Protein AF-A0A967MZX3-F1 (afdb_monomer_lite)

pLDDT: mean 87.98, std 14.55, range [54.0, 98.81]

Radius of gyration: 24.69 Å; chains: 1; bounding box: 65×44×35 Å

Sequence (97 aa):
MREALIAVARKTGILSEPSSHTAKIAKPQSVKPFWTFECEDEIRGTPTYHDGVLYVGAYDNNMYALNAANGEFIWKYAAEGGIVSQPEIYEKNVFFG

Structure (mmCIF, N/CA/C/O backbone):
data_AF-A0A967MZX3-F1
#
_entry.id   AF-A0A967MZX3-F1
#
loop_
_atom_site.group_PDB
_atom_site.id
_atom_site.type_symbol
_atom_site.label_atom_id
_atom_site.label_alt_id
_atom_site.label_comp_id
_atom_site.label_asym_id
_atom_site.label_entity_id
_atom_site.label_seq_id
_atom_site.pdbx_PDB_ins_code
_atom_site.Cartn_x
_atom_site.Cartn_y
_atom_site.Cartn_z
_atom_site.occupancy
_atom_site.B_iso_or_equiv
_atom_site.auth_seq_id
_atom_site.auth_comp_id
_atom_site.auth_asym_id
_atom_site.auth_atom_id
_atom_site.pdbx_PDB_model_num
ATOM 1 N N . MET A 1 1 ? -49.565 33.832 11.996 1.00 63.69 1 MET A N 1
ATOM 2 C CA . MET A 1 1 ? -50.204 32.909 11.026 1.00 63.69 1 MET A CA 1
ATOM 3 C C . MET A 1 1 ? -49.324 31.691 10.705 1.00 63.69 1 MET A C 1
ATOM 5 O O . MET A 1 1 ? -49.837 30.585 10.760 1.00 63.69 1 MET A O 1
ATOM 9 N N . ARG A 1 2 ? -48.010 31.854 10.469 1.00 62.41 2 ARG A N 1
ATOM 10 C CA . ARG A 1 2 ? -47.057 30.753 10.190 1.00 62.41 2 ARG A CA 1
ATOM 11 C C . ARG A 1 2 ? -46.967 29.680 11.293 1.00 62.41 2 ARG A C 1
ATOM 13 O O . ARG A 1 2 ? -47.100 28.501 10.996 1.00 62.41 2 ARG A O 1
ATOM 20 N N . GLU A 1 3 ? -46.830 30.091 12.553 1.00 70.81 3 GLU A N 1
ATOM 21 C CA . GLU A 1 3 ? -46.717 29.172 13.705 1.00 70.81 3 GLU A CA 1
ATOM 22 C C . GLU A 1 3 ? -47.969 28.308 13.919 1.00 70.81 3 GLU A C 1
ATOM 24 O O . GLU A 1 3 ? -47.883 27.110 14.180 1.00 70.81 3 GLU A O 1
ATOM 29 N N . ALA A 1 4 ? -49.152 28.898 13.727 1.00 72.31 4 ALA A N 1
ATOM 30 C CA . ALA A 1 4 ? -50.420 28.183 13.851 1.00 72.31 4 ALA A CA 1
ATOM 31 C C . ALA A 1 4 ? -50.568 27.089 12.779 1.00 72.31 4 ALA A C 1
ATOM 33 O O . ALA A 1 4 ? -51.092 26.014 13.061 1.00 72.31 4 ALA A O 1
ATOM 34 N N . LEU A 1 5 ? -50.062 27.337 11.567 1.00 69.31 5 LEU A N 1
ATOM 35 C CA . LEU A 1 5 ? -50.123 26.384 10.460 1.00 69.31 5 LEU A CA 1
ATOM 36 C C . LEU A 1 5 ? -49.211 25.170 10.707 1.00 69.31 5 LEU A C 1
ATOM 38 O O . LEU A 1 5 ? -49.612 24.031 10.474 1.00 69.31 5 LEU A O 1
ATOM 42 N N . ILE A 1 6 ? -48.013 25.409 11.251 1.00 74.06 6 ILE A N 1
ATOM 43 C CA . ILE A 1 6 ? -47.051 24.356 11.611 1.00 74.06 6 ILE A CA 1
ATOM 44 C C . ILE A 1 6 ? -47.594 23.496 12.762 1.00 74.06 6 ILE A C 1
ATOM 46 O O . ILE A 1 6 ? -47.489 22.269 12.720 1.00 74.06 6 ILE A O 1
ATOM 50 N N . ALA A 1 7 ? -48.227 24.115 13.762 1.00 72.75 7 ALA A N 1
ATOM 51 C CA . ALA A 1 7 ? -48.827 23.400 14.886 1.00 72.75 7 ALA A CA 1
ATOM 52 C C . ALA A 1 7 ? -49.971 22.467 14.447 1.00 72.75 7 ALA A C 1
ATOM 54 O O . ALA A 1 7 ? -50.048 21.324 14.902 1.00 72.75 7 ALA A O 1
ATOM 55 N N . VAL A 1 8 ? -50.833 22.917 13.527 1.00 76.75 8 VAL A N 1
ATOM 56 C CA . VAL A 1 8 ? -51.918 22.090 12.970 1.00 76.75 8 VAL A CA 1
ATOM 57 C C . VAL A 1 8 ? -51.359 20.940 12.131 1.00 76.75 8 VAL A C 1
ATOM 59 O O . VAL A 1 8 ? -51.818 19.809 12.280 1.00 76.75 8 VAL A O 1
ATOM 62 N N . ALA A 1 9 ? -50.333 21.185 11.31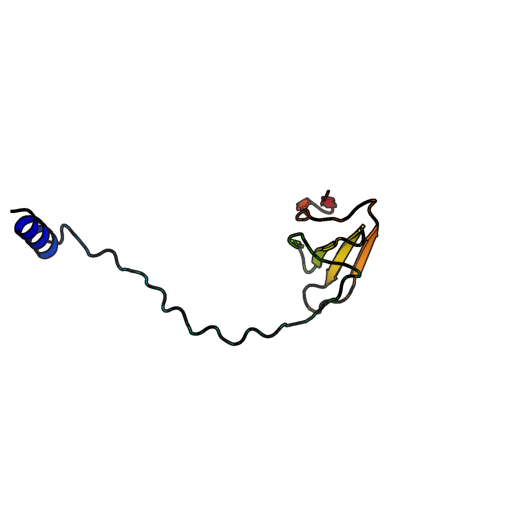3 1.00 73.25 9 ALA A N 1
ATOM 63 C CA . ALA A 1 9 ? -49.696 20.149 10.499 1.00 73.25 9 ALA A CA 1
ATOM 64 C C . ALA A 1 9 ? -49.012 19.052 11.344 1.00 73.25 9 ALA A C 1
ATOM 66 O O . ALA A 1 9 ? -49.067 17.880 10.982 1.00 73.25 9 ALA A O 1
ATOM 67 N N . ARG A 1 10 ? -48.445 19.395 12.512 1.00 73.25 10 ARG A N 1
ATOM 68 C CA . ARG A 1 10 ? -47.935 18.405 13.484 1.00 73.25 10 ARG A CA 1
ATOM 69 C C . ARG A 1 10 ? -49.061 17.639 14.185 1.00 73.25 10 ARG A C 1
ATOM 71 O O . ARG A 1 10 ? -48.988 16.423 14.314 1.00 73.25 10 ARG A O 1
ATOM 78 N N . LYS A 1 11 ? -50.133 18.326 14.599 1.00 78.06 11 LYS A N 1
ATOM 79 C CA . LYS A 1 11 ? -51.271 17.711 15.315 1.00 78.06 11 LYS A CA 1
ATOM 80 C C . LYS A 1 11 ? -52.100 16.767 14.435 1.00 78.06 11 LYS A C 1
ATOM 82 O O . LYS A 1 11 ? -52.710 15.833 14.941 1.00 78.06 11 LYS A O 1
ATOM 87 N N . THR A 1 12 ? -52.123 17.023 13.130 1.00 78.38 12 THR A N 1
ATOM 88 C CA . THR A 1 12 ? -52.813 16.201 12.122 1.00 78.38 12 THR A CA 1
ATOM 89 C C . THR A 1 12 ? -51.932 15.090 11.548 1.00 78.38 12 THR A C 1
ATOM 91 O O . THR A 1 12 ? -52.408 14.312 10.728 1.00 78.38 12 THR A O 1
ATOM 94 N N . GLY A 1 13 ? -50.662 15.000 11.962 1.00 67.06 13 GLY A N 1
ATOM 95 C CA . GLY A 1 13 ? -49.721 13.987 11.476 1.00 67.06 13 GLY A CA 1
ATOM 96 C C . GLY A 1 13 ? -49.188 14.229 10.060 1.00 67.06 13 GLY A C 1
ATOM 97 O O . GLY A 1 13 ? -48.435 13.406 9.555 1.00 67.06 13 GLY A O 1
ATOM 98 N N . ILE A 1 14 ? -49.531 15.359 9.429 1.00 76.19 14 ILE A N 1
ATOM 99 C CA . ILE A 1 14 ? -49.009 15.769 8.112 1.00 76.19 14 ILE A CA 1
ATOM 100 C C . ILE A 1 14 ? -47.498 16.052 8.183 1.00 76.19 14 ILE A C 1
ATOM 102 O O . ILE A 1 14 ? -46.782 15.881 7.200 1.00 76.19 14 ILE A O 1
ATOM 106 N N . LEU A 1 15 ? -46.999 16.454 9.356 1.00 64.00 15 LEU A N 1
ATOM 107 C CA . LEU A 1 15 ? -45.575 16.560 9.662 1.00 64.00 15 LEU A CA 1
ATOM 108 C C . LEU A 1 15 ? -45.212 15.584 10.786 1.00 64.00 15 LEU A C 1
ATOM 110 O O . LEU A 1 15 ? -45.464 15.872 11.956 1.00 64.00 15 LEU A O 1
ATOM 114 N N . SER A 1 16 ? -44.581 14.462 10.444 1.00 68.00 16 SER A N 1
ATOM 115 C CA . SER A 1 16 ? -43.807 13.671 11.404 1.00 68.00 16 SER A CA 1
ATOM 116 C C . S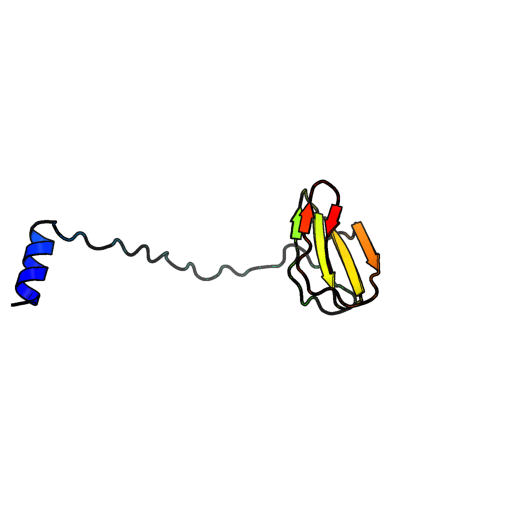ER A 1 16 ? -42.471 14.370 11.666 1.00 68.00 16 SER A C 1
ATOM 118 O O . SER A 1 16 ? -41.816 14.807 10.716 1.00 68.00 16 SER A O 1
ATOM 120 N N . GLU A 1 17 ? -42.051 14.482 12.930 1.00 61.22 17 GLU A N 1
ATOM 121 C CA . GLU A 1 17 ? -40.685 14.915 13.242 1.00 61.22 17 GLU A CA 1
ATOM 122 C C . GLU A 1 17 ? -39.700 14.005 12.496 1.00 61.22 17 GLU A C 1
ATOM 124 O O . GLU A 1 17 ? -39.860 12.781 12.555 1.00 61.22 17 GLU A O 1
ATOM 129 N N . PRO A 1 18 ? -38.696 14.544 11.778 1.00 60.69 18 PRO A N 1
ATOM 130 C CA . PRO A 1 18 ? -37.607 13.699 11.332 1.00 60.69 18 PRO A CA 1
ATOM 131 C C . PRO A 1 18 ? -37.005 13.112 12.601 1.00 60.69 18 PRO A C 1
ATOM 133 O O . PRO A 1 18 ? -36.561 13.859 13.474 1.00 60.69 18 PRO A O 1
ATOM 136 N N . SER A 1 19 ? -37.039 11.787 12.737 1.00 54.00 19 SER A N 1
ATOM 137 C CA . SER A 1 19 ? -36.307 11.115 13.796 1.00 54.00 19 SER A CA 1
ATOM 138 C C . SER A 1 19 ? -34.853 11.520 13.615 1.00 54.00 19 SER A C 1
ATOM 140 O O . SER A 1 19 ? -34.182 11.023 12.708 1.00 54.00 19 SER A O 1
ATOM 142 N N . SER A 1 20 ? -34.368 12.465 14.419 1.00 56.22 20 SER A N 1
ATOM 143 C CA . SER A 1 20 ? -32.948 12.741 14.459 1.00 56.22 20 SER A CA 1
ATOM 144 C C . SER A 1 20 ? -32.326 11.472 15.013 1.00 56.22 20 SER A C 1
ATOM 146 O O . SER A 1 20 ? -32.387 11.160 16.202 1.00 56.22 20 SER A O 1
ATOM 148 N N . HIS A 1 21 ? -31.773 10.661 14.119 1.00 57.00 21 HIS A N 1
ATOM 149 C CA . HIS A 1 21 ? -30.810 9.648 14.495 1.00 57.00 21 HIS A CA 1
ATOM 150 C C . HIS A 1 21 ? -29.540 10.398 14.880 1.00 57.00 21 HIS A C 1
ATOM 152 O O . HIS A 1 21 ? -28.531 10.367 14.183 1.00 57.00 21 HIS A O 1
ATOM 158 N N . THR A 1 22 ? -29.601 11.124 15.995 1.00 56.94 22 THR A N 1
ATOM 159 C CA . THR A 1 22 ? -28.407 11.545 16.698 1.00 56.94 22 THR A CA 1
ATOM 160 C C . THR A 1 22 ? -27.844 10.251 17.255 1.00 56.94 22 THR A C 1
ATOM 162 O O . THR A 1 22 ? -28.222 9.805 18.340 1.00 56.94 22 THR A O 1
ATOM 165 N N . ALA A 1 23 ? -27.021 9.573 16.452 1.00 61.34 23 ALA A N 1
ATOM 166 C CA . ALA A 1 23 ? -26.219 8.470 16.934 1.00 61.34 23 ALA A CA 1
ATOM 167 C C . ALA A 1 23 ? -25.541 8.981 18.204 1.00 61.34 23 ALA A C 1
ATOM 169 O O . ALA A 1 23 ? -24.856 10.007 18.177 1.00 61.34 23 ALA A O 1
ATOM 170 N N . LYS A 1 24 ? -25.812 8.336 19.342 1.00 58.12 24 LYS A N 1
ATOM 171 C CA . LYS A 1 24 ? -25.079 8.623 20.570 1.00 58.12 24 LYS A CA 1
ATOM 172 C C . LYS A 1 24 ? -23.619 8.382 20.222 1.00 58.12 24 LYS A C 1
ATOM 174 O O . LYS A 1 24 ? -23.230 7.232 20.037 1.00 58.12 24 LYS A O 1
ATOM 179 N N . ILE A 1 25 ? -22.846 9.455 20.072 1.00 63.50 25 ILE A N 1
ATOM 180 C CA . ILE A 1 25 ? -21.406 9.362 19.873 1.00 63.50 25 ILE A CA 1
ATOM 181 C C . ILE A 1 25 ? -20.889 8.760 21.175 1.00 63.50 25 ILE A C 1
ATOM 183 O O . ILE A 1 25 ? -20.804 9.436 22.202 1.00 63.50 25 ILE A O 1
ATOM 187 N N . ALA A 1 26 ? -20.679 7.443 21.164 1.00 66.62 26 ALA A N 1
ATOM 188 C CA . ALA A 1 26 ? -20.047 6.751 22.265 1.00 66.62 26 ALA A CA 1
ATOM 189 C C . ALA A 1 26 ? -18.714 7.455 22.515 1.00 66.62 26 ALA A C 1
ATOM 191 O O . ALA A 1 26 ? -18.008 7.799 21.564 1.00 66.62 26 ALA A O 1
ATOM 192 N N . LYS A 1 27 ? -18.391 7.714 23.789 1.00 65.62 27 LYS A N 1
ATOM 193 C CA . LYS A 1 27 ? -17.060 8.210 24.151 1.00 65.62 27 LYS A CA 1
ATOM 194 C C . LYS A 1 27 ? -16.043 7.328 23.426 1.00 65.62 27 LYS A C 1
ATOM 196 O O . LYS A 1 27 ? -16.194 6.109 23.532 1.00 65.62 27 LYS A O 1
ATOM 201 N N . PRO A 1 28 ? -15.084 7.904 22.678 1.00 64.94 28 PRO A N 1
ATOM 202 C CA . PRO A 1 28 ? -14.145 7.110 21.908 1.00 64.94 28 PRO A CA 1
ATOM 203 C C . PRO A 1 28 ? -13.481 6.139 22.873 1.00 64.94 28 PRO A C 1
ATOM 205 O O . PRO A 1 28 ? -12.809 6.539 23.826 1.00 64.94 28 PRO A O 1
ATOM 208 N N . GLN A 1 29 ? -13.768 4.857 22.679 1.00 71.75 29 GLN A N 1
ATOM 209 C CA . GLN A 1 29 ? -13.050 3.800 23.358 1.00 71.75 29 GLN A CA 1
ATOM 210 C C . GLN A 1 29 ? -11.581 3.994 22.982 1.00 71.75 29 GLN A C 1
ATOM 212 O O . GLN A 1 29 ? -11.284 4.319 21.831 1.00 71.75 29 GLN A O 1
ATOM 217 N N . SER A 1 30 ? -10.672 3.891 23.950 1.00 78.25 30 SER A N 1
ATOM 218 C CA . SER A 1 30 ? -9.245 4.076 23.692 1.00 78.25 30 SER A CA 1
ATOM 219 C C . SER A 1 30 ? -8.812 3.129 22.570 1.00 78.25 30 SER A C 1
ATOM 221 O O . SER A 1 30 ? -8.802 1.912 22.762 1.00 78.25 30 SER A O 1
ATOM 223 N N . VAL A 1 31 ? -8.503 3.676 21.396 1.00 87.06 31 VAL A N 1
ATOM 224 C CA . VAL A 1 31 ? -8.011 2.893 20.263 1.00 87.06 31 VAL A CA 1
ATOM 225 C C . VAL A 1 31 ? -6.564 2.520 20.573 1.00 87.06 31 VAL A C 1
ATOM 227 O O . VAL A 1 31 ? -5.728 3.398 20.777 1.00 87.06 31 VAL A O 1
ATOM 230 N N . LYS A 1 32 ? -6.276 1.218 20.649 1.00 91.56 32 LYS A N 1
ATOM 231 C CA . LYS A 1 32 ? -4.916 0.679 20.772 1.00 91.56 32 LYS A CA 1
ATOM 232 C C . LYS A 1 32 ? -4.510 0.081 19.419 1.00 91.56 32 LYS A C 1
ATOM 234 O O . LYS A 1 32 ? -5.335 -0.626 18.838 1.00 91.56 32 LYS A O 1
ATOM 239 N N . PRO A 1 33 ? -3.280 0.314 18.924 1.00 93.19 33 PRO A N 1
ATOM 240 C CA . PRO A 1 33 ? -2.804 -0.359 17.718 1.00 93.19 33 PRO A CA 1
ATOM 241 C C . PRO A 1 33 ? -2.802 -1.881 17.918 1.00 93.19 33 PRO A C 1
ATOM 243 O O . PRO A 1 33 ? -2.405 -2.373 18.978 1.00 93.19 33 PRO A O 1
ATOM 246 N N . PHE A 1 34 ? -3.265 -2.616 16.904 1.00 94.81 34 PHE A N 1
ATOM 247 C CA . PHE A 1 34 ? -3.257 -4.082 16.908 1.00 94.81 34 PHE A CA 1
ATOM 248 C C . PHE A 1 34 ? -1.844 -4.626 16.649 1.00 94.81 34 PHE A C 1
ATOM 250 O O . PHE A 1 34 ? -1.378 -5.504 17.370 1.00 94.81 34 PHE A O 1
ATOM 257 N N . TRP A 1 35 ? -1.144 -4.019 15.689 1.00 97.88 35 TRP A N 1
ATOM 258 C CA . TRP A 1 35 ? 0.283 -4.168 15.406 1.00 97.88 35 TRP A CA 1
ATOM 259 C C . TRP A 1 35 ? 0.823 -2.846 14.834 1.00 97.88 35 TRP A C 1
ATOM 261 O O . TRP A 1 35 ? 0.050 -1.928 14.543 1.00 97.88 35 TRP A O 1
ATOM 271 N N . THR A 1 36 ? 2.145 -2.740 14.697 1.00 97.06 36 THR A N 1
ATOM 272 C CA . THR A 1 36 ? 2.827 -1.593 14.078 1.00 97.06 36 THR A CA 1
ATOM 273 C C . THR A 1 36 ? 3.930 -2.080 13.145 1.00 97.06 36 THR A C 1
ATOM 275 O O . THR A 1 36 ? 4.631 -3.030 13.483 1.00 97.06 36 THR A O 1
ATOM 278 N N . PHE A 1 37 ? 4.099 -1.404 12.012 1.00 97.75 37 PHE A N 1
ATOM 279 C CA . PHE A 1 37 ? 5.200 -1.609 11.074 1.00 97.75 37 PHE A CA 1
ATOM 280 C C . PHE A 1 37 ? 5.826 -0.247 10.757 1.00 97.75 37 PHE A C 1
ATOM 282 O O . PHE A 1 37 ? 5.095 0.716 10.524 1.00 97.75 37 PHE A O 1
ATOM 289 N N . GLU A 1 38 ? 7.153 -0.162 10.782 1.00 97.25 38 GLU A N 1
ATOM 290 C CA . GLU A 1 38 ? 7.907 1.069 10.531 1.00 97.25 38 GLU A CA 1
ATOM 291 C C . GLU A 1 38 ? 8.487 1.024 9.111 1.00 97.25 38 GLU A C 1
ATOM 293 O O . GLU A 1 38 ? 9.255 0.119 8.787 1.00 97.25 38 GLU A O 1
ATOM 298 N N . CYS A 1 39 ? 8.071 1.964 8.256 1.00 97.06 39 CYS A N 1
ATOM 299 C CA . CYS A 1 39 ? 8.695 2.179 6.946 1.00 97.06 39 CYS A CA 1
ATOM 300 C C . CYS A 1 39 ? 9.983 2.996 7.112 1.00 97.06 39 CYS A C 1
ATOM 302 O O . CYS A 1 39 ? 10.183 3.637 8.142 1.00 97.06 39 CYS A O 1
ATOM 304 N N . GLU A 1 40 ? 10.855 2.981 6.104 1.00 97.56 40 GLU A N 1
ATOM 305 C CA . GLU A 1 40 ? 12.163 3.648 6.186 1.00 97.56 40 GLU A CA 1
ATOM 306 C C . GLU A 1 40 ? 12.041 5.178 6.042 1.00 97.56 40 GLU A C 1
ATOM 308 O O . GLU A 1 40 ? 12.964 5.908 6.400 1.00 97.56 40 GLU A O 1
ATOM 313 N N . ASP A 1 41 ? 10.890 5.658 5.562 1.00 98.06 41 ASP A N 1
ATOM 314 C CA . ASP A 1 41 ? 10.509 7.069 5.494 1.00 98.06 41 ASP A CA 1
ATOM 315 C C . ASP A 1 41 ? 8.974 7.213 5.633 1.00 98.06 41 ASP A C 1
ATOM 317 O O . ASP A 1 41 ? 8.238 6.253 5.884 1.00 98.06 41 ASP A O 1
ATOM 321 N N . GLU A 1 42 ? 8.473 8.433 5.493 1.00 97.31 42 GLU A N 1
ATOM 322 C CA . GLU A 1 42 ? 7.098 8.821 5.771 1.00 97.31 42 GLU A CA 1
ATOM 323 C C . GLU A 1 42 ? 6.077 8.134 4.851 1.00 97.31 42 GLU A C 1
ATOM 325 O O . GLU A 1 42 ? 6.252 8.009 3.637 1.00 97.31 42 GLU A O 1
ATOM 330 N N . ILE A 1 43 ? 4.922 7.787 5.416 1.00 97.50 43 ILE A N 1
ATOM 331 C CA . ILE A 1 43 ? 3.755 7.359 4.642 1.00 97.50 43 ILE A CA 1
ATOM 332 C C . ILE A 1 43 ? 2.888 8.592 4.397 1.00 97.50 43 ILE A C 1
ATOM 334 O O . ILE A 1 43 ? 2.299 9.146 5.326 1.00 97.50 43 ILE A O 1
ATOM 338 N N . ARG A 1 44 ? 2.809 9.028 3.138 1.00 96.44 44 ARG A N 1
ATOM 339 C CA . ARG A 1 44 ? 1.965 10.165 2.721 1.00 96.44 44 ARG A CA 1
ATOM 340 C C . ARG A 1 44 ? 0.730 9.743 1.923 1.00 96.44 44 ARG A C 1
ATOM 342 O O . ARG A 1 44 ? -0.142 10.573 1.682 1.00 96.44 44 ARG A O 1
ATOM 349 N N . GLY A 1 45 ? 0.671 8.474 1.518 1.00 94.56 45 GLY A N 1
ATOM 350 C CA . GLY A 1 45 ? -0.439 7.886 0.776 1.00 94.56 45 GLY A CA 1
ATOM 351 C C . GLY A 1 45 ? -1.441 7.137 1.653 1.00 94.56 45 GLY A C 1
ATOM 352 O O . GLY A 1 45 ? -1.320 7.068 2.875 1.00 94.56 45 GLY A O 1
ATOM 353 N N . THR A 1 46 ? -2.451 6.565 0.998 1.00 97.25 46 THR A N 1
ATOM 354 C CA . THR A 1 46 ? -3.456 5.701 1.636 1.00 97.25 46 THR A CA 1
ATOM 355 C C . THR A 1 46 ? -3.136 4.237 1.327 1.00 97.25 46 THR A C 1
ATOM 357 O O . THR A 1 46 ? -2.885 3.921 0.166 1.00 97.25 46 THR A O 1
ATOM 360 N N . PRO A 1 47 ? -3.135 3.332 2.320 1.00 97.56 47 PRO A N 1
ATOM 361 C CA . PRO A 1 47 ? -2.888 1.918 2.075 1.00 97.56 47 PRO A CA 1
ATOM 362 C C . PRO A 1 47 ? -4.118 1.216 1.474 1.00 97.56 47 PRO A C 1
ATOM 364 O O . PRO A 1 47 ? -5.251 1.647 1.694 1.00 97.56 47 PRO A O 1
ATOM 367 N N . THR A 1 48 ? -3.911 0.084 0.799 1.00 98.56 48 THR A N 1
ATOM 368 C CA . THR A 1 48 ? -4.990 -0.758 0.251 1.00 98.56 48 THR A CA 1
ATOM 369 C C . THR A 1 48 ? -4.930 -2.162 0.835 1.00 98.56 48 THR A C 1
ATOM 371 O O . THR A 1 48 ? -3.876 -2.789 0.855 1.00 98.56 48 THR A O 1
ATOM 374 N N . TYR A 1 49 ? -6.067 -2.669 1.308 1.00 98.31 49 TYR A N 1
ATOM 375 C CA . TYR A 1 49 ? -6.210 -4.045 1.779 1.00 98.31 49 TYR A CA 1
ATOM 376 C C . TYR A 1 49 ? -6.818 -4.927 0.686 1.00 98.31 49 TYR A C 1
ATOM 378 O O . TYR A 1 49 ? -7.841 -4.563 0.105 1.00 98.31 49 TYR A O 1
ATOM 386 N N . HIS A 1 50 ? -6.241 -6.105 0.457 1.00 98.19 50 HIS A N 1
ATOM 387 C CA . HIS A 1 50 ? -6.806 -7.129 -0.420 1.00 98.19 50 HIS A CA 1
ATOM 388 C C . HIS A 1 50 ? -6.333 -8.523 0.008 1.00 98.19 50 HIS A C 1
ATOM 390 O O . HIS A 1 50 ? -5.139 -8.730 0.212 1.00 98.19 50 HIS A O 1
ATOM 396 N N . ASP A 1 51 ? -7.265 -9.466 0.174 1.00 97.12 51 ASP A N 1
ATOM 397 C CA . ASP A 1 51 ? -6.999 -10.886 0.458 1.00 97.12 51 ASP A CA 1
ATOM 398 C C . ASP A 1 51 ? -5.944 -11.158 1.553 1.00 97.12 51 ASP A C 1
ATOM 400 O O . ASP A 1 51 ? -5.081 -12.025 1.434 1.00 97.12 51 ASP A O 1
ATOM 404 N N . GLY A 1 52 ? -6.018 -10.416 2.662 1.00 98.00 52 GLY A N 1
ATOM 405 C CA . GLY A 1 52 ? -5.114 -10.598 3.806 1.00 98.00 52 GLY A CA 1
ATOM 406 C C . GLY A 1 52 ? -3.775 -9.863 3.696 1.00 98.00 52 GLY A C 1
ATOM 407 O O . GLY A 1 52 ? -2.970 -9.947 4.623 1.00 98.00 52 GLY A O 1
ATOM 408 N N . VAL A 1 53 ? -3.556 -9.106 2.622 1.00 98.56 53 VAL A N 1
ATOM 409 C CA . VAL A 1 53 ? -2.358 -8.291 2.406 1.00 98.56 53 VAL A CA 1
ATOM 410 C C . VAL A 1 53 ? -2.715 -6.808 2.465 1.00 98.56 53 VAL A C 1
ATOM 412 O O . VAL A 1 53 ? -3.733 -6.376 1.924 1.00 98.56 53 VAL A O 1
ATOM 415 N N . LEU A 1 54 ? -1.878 -6.025 3.142 1.00 98.44 54 LEU A N 1
ATOM 416 C CA . LEU A 1 54 ? -1.929 -4.569 3.157 1.00 98.44 54 LEU A CA 1
ATOM 417 C C . LEU A 1 54 ? -0.795 -4.019 2.287 1.00 98.44 54 LEU A C 1
ATOM 419 O O . LEU A 1 54 ? 0.373 -4.294 2.552 1.00 98.44 54 LEU A O 1
ATOM 423 N N . TYR A 1 55 ? -1.148 -3.234 1.275 1.00 98.62 55 TYR A N 1
ATOM 424 C CA . TYR A 1 55 ? -0.224 -2.573 0.360 1.00 98.62 55 TYR A CA 1
ATOM 425 C C . TYR A 1 55 ? -0.070 -1.106 0.742 1.00 98.62 55 TYR A C 1
ATOM 427 O O . TYR A 1 55 ? -1.073 -0.404 0.887 1.00 98.62 55 TYR A O 1
ATOM 435 N N . VAL A 1 56 ? 1.164 -0.639 0.916 1.00 98.44 56 VAL A N 1
ATOM 436 C CA . VAL A 1 56 ? 1.460 0.709 1.420 1.00 98.44 56 VAL A CA 1
ATOM 437 C C . VAL A 1 56 ? 2.627 1.312 0.645 1.00 98.44 56 VAL A C 1
ATOM 439 O O . VAL A 1 56 ? 3.720 0.756 0.647 1.00 98.44 56 VAL A O 1
ATOM 442 N N . GLY A 1 57 ? 2.405 2.456 -0.001 1.00 98.25 57 GLY A N 1
ATOM 443 C CA . GLY A 1 57 ? 3.484 3.268 -0.566 1.00 98.25 57 GLY A CA 1
ATOM 444 C C . GLY A 1 57 ? 4.126 4.163 0.495 1.00 98.25 57 GLY A C 1
ATOM 445 O O . GLY A 1 57 ? 3.419 4.713 1.345 1.00 98.25 57 GLY A O 1
ATOM 446 N N . ALA A 1 58 ? 5.448 4.319 0.437 1.00 98.00 58 ALA A N 1
ATOM 447 C CA . ALA A 1 58 ? 6.203 5.213 1.311 1.00 98.00 58 ALA A CA 1
ATOM 448 C C . ALA A 1 58 ? 7.113 6.165 0.516 1.00 98.00 58 ALA A C 1
ATOM 450 O O . ALA A 1 58 ? 7.382 5.975 -0.675 1.00 98.00 58 ALA A O 1
ATOM 451 N N . TYR A 1 59 ? 7.584 7.217 1.189 1.00 97.56 59 TYR A N 1
ATOM 452 C CA . TYR A 1 59 ? 8.484 8.218 0.609 1.00 97.56 59 TYR A CA 1
ATOM 453 C C . TYR A 1 59 ? 9.928 7.721 0.430 1.00 97.56 59 TYR A C 1
ATOM 455 O O . TYR A 1 59 ? 10.689 8.331 -0.312 1.00 97.56 59 TYR A O 1
ATOM 463 N N . ASP A 1 60 ? 10.264 6.556 0.994 1.00 97.75 60 ASP A N 1
ATOM 464 C CA . ASP A 1 60 ? 11.547 5.854 0.822 1.00 97.75 60 ASP A CA 1
ATOM 465 C C . ASP A 1 60 ? 11.695 5.176 -0.557 1.00 97.75 60 ASP A C 1
ATOM 467 O O . ASP A 1 60 ? 12.595 4.364 -0.780 1.00 97.75 60 ASP A O 1
ATOM 471 N N . ASN A 1 61 ? 10.796 5.507 -1.486 1.00 97.94 61 ASN A N 1
ATOM 472 C CA . ASN A 1 61 ? 10.660 4.939 -2.819 1.00 97.94 61 ASN A CA 1
ATOM 473 C C . ASN A 1 61 ? 10.245 3.459 -2.844 1.00 97.94 61 ASN A C 1
ATOM 475 O O . ASN A 1 61 ? 10.479 2.796 -3.851 1.00 97.94 61 ASN A O 1
ATOM 479 N N . ASN A 1 62 ? 9.629 2.908 -1.791 1.00 98.25 62 ASN A N 1
ATOM 480 C CA . ASN A 1 62 ? 9.161 1.520 -1.794 1.00 98.25 62 ASN A CA 1
ATOM 481 C C . ASN A 1 62 ? 7.633 1.379 -1.721 1.00 98.25 62 ASN A C 1
ATOM 483 O O . ASN A 1 62 ? 6.938 2.089 -0.992 1.00 98.25 62 ASN A O 1
ATOM 487 N N . MET A 1 63 ? 7.122 0.382 -2.450 1.00 98.44 63 MET A N 1
ATOM 488 C CA . MET A 1 63 ? 5.803 -0.213 -2.225 1.00 98.44 63 MET A CA 1
ATOM 489 C C . MET A 1 63 ? 5.969 -1.420 -1.308 1.00 98.44 63 MET A C 1
ATOM 491 O O . MET A 1 63 ? 6.656 -2.370 -1.682 1.00 98.44 63 MET A O 1
ATOM 495 N N . TYR A 1 64 ? 5.338 -1.403 -0.142 1.00 98.62 64 TYR A N 1
ATOM 496 C CA . TYR A 1 64 ? 5.364 -2.485 0.837 1.00 98.62 64 TYR A CA 1
ATOM 497 C C . TYR A 1 64 ? 4.121 -3.360 0.723 1.00 98.62 64 TYR A C 1
ATOM 499 O O . TYR A 1 64 ? 3.016 -2.850 0.557 1.00 98.62 64 TYR A O 1
ATOM 507 N N . ALA A 1 65 ? 4.296 -4.667 0.897 1.00 98.69 65 ALA A N 1
ATOM 508 C CA . ALA A 1 65 ? 3.220 -5.604 1.179 1.00 98.69 65 ALA A CA 1
ATOM 509 C C . ALA A 1 65 ? 3.430 -6.219 2.562 1.00 98.69 65 ALA A C 1
ATOM 511 O O . ALA A 1 65 ? 4.480 -6.804 2.843 1.00 98.69 65 ALA A O 1
ATOM 512 N N . LEU A 1 66 ? 2.416 -6.097 3.412 1.00 98.81 66 LEU A N 1
ATOM 513 C CA . LEU A 1 66 ? 2.418 -6.582 4.786 1.00 98.81 66 LEU A CA 1
ATOM 514 C C . LEU A 1 66 ? 1.277 -7.573 4.991 1.00 98.81 66 LEU A C 1
ATOM 516 O O . LEU A 1 66 ? 0.196 -7.419 4.425 1.00 98.81 66 LEU A O 1
ATOM 520 N N . ASN A 1 67 ? 1.480 -8.564 5.847 1.00 98.69 67 ASN A N 1
ATOM 521 C CA . ASN A 1 67 ? 0.399 -9.418 6.306 1.00 98.69 67 ASN A CA 1
ATOM 522 C C . ASN A 1 67 ? -0.533 -8.594 7.204 1.00 98.69 67 ASN A C 1
ATOM 524 O O . ASN A 1 67 ? -0.134 -8.090 8.253 1.00 98.69 67 ASN A O 1
ATOM 528 N N . ALA A 1 68 ? -1.797 -8.458 6.806 1.00 98.38 68 ALA A N 1
ATOM 529 C CA . ALA A 1 68 ? -2.750 -7.592 7.493 1.00 98.38 68 ALA A CA 1
ATOM 530 C C . ALA A 1 68 ? -3.098 -8.071 8.915 1.00 98.38 68 ALA A C 1
ATOM 532 O O . ALA A 1 68 ? -3.517 -7.270 9.753 1.00 98.38 68 ALA A O 1
ATOM 533 N N . ALA A 1 69 ? -2.935 -9.365 9.206 1.00 98.25 69 ALA A N 1
ATOM 534 C CA . ALA A 1 69 ? -3.293 -9.946 10.495 1.00 98.25 69 ALA A CA 1
ATOM 535 C C . ALA A 1 69 ? -2.244 -9.688 11.586 1.00 98.25 69 ALA A C 1
ATOM 537 O O . ALA A 1 69 ? -2.595 -9.665 12.761 1.00 98.25 69 ALA A O 1
ATOM 538 N N . ASN A 1 70 ? -0.973 -9.505 11.234 1.00 98.12 70 ASN A N 1
ATOM 539 C CA . ASN A 1 70 ? 0.110 -9.403 12.220 1.00 98.12 70 ASN A CA 1
ATOM 540 C C . ASN A 1 70 ? 1.165 -8.329 11.902 1.00 98.12 70 ASN A C 1
ATOM 542 O O . ASN A 1 70 ? 2.040 -8.094 12.731 1.00 98.12 70 ASN A O 1
ATOM 546 N N . GLY A 1 71 ? 1.078 -7.664 10.749 1.00 98.19 71 GLY A N 1
ATOM 547 C CA . GLY A 1 71 ? 2.031 -6.642 10.321 1.00 98.19 71 GLY A CA 1
ATOM 548 C C . GLY A 1 71 ? 3.357 -7.203 9.809 1.00 98.19 71 GLY A C 1
ATOM 549 O O . GLY A 1 71 ? 4.295 -6.433 9.614 1.00 98.19 71 GLY A O 1
ATOM 550 N N . GLU A 1 72 ? 3.469 -8.520 9.604 1.00 98.56 72 GLU A N 1
ATOM 551 C CA . GLU A 1 72 ? 4.700 -9.127 9.096 1.00 98.56 72 GLU A CA 1
ATOM 552 C C . GLU A 1 72 ? 4.994 -8.662 7.670 1.00 98.56 72 GLU A C 1
ATOM 554 O O . GLU A 1 72 ? 4.116 -8.611 6.808 1.00 98.56 72 GLU A O 1
ATOM 559 N N . PHE A 1 73 ? 6.262 -8.358 7.417 1.00 98.62 73 PHE A N 1
ATOM 560 C CA . PHE A 1 73 ? 6.756 -8.034 6.090 1.00 98.62 73 PHE A CA 1
ATOM 561 C C . PHE A 1 73 ? 6.601 -9.224 5.135 1.00 98.62 73 PHE A C 1
ATOM 563 O O . PHE A 1 73 ? 7.045 -10.329 5.447 1.00 98.62 73 PHE A O 1
ATOM 570 N N . ILE A 1 74 ? 6.021 -8.988 3.955 1.00 98.62 74 ILE A N 1
ATOM 571 C CA . ILE A 1 74 ? 5.927 -9.986 2.881 1.00 98.62 74 ILE A CA 1
ATOM 572 C C . ILE A 1 74 ? 6.949 -9.667 1.788 1.00 98.62 74 ILE A C 1
ATOM 574 O O . ILE A 1 74 ? 7.779 -10.511 1.452 1.00 98.62 74 ILE A O 1
ATOM 578 N N . TRP A 1 75 ? 6.892 -8.458 1.223 1.00 98.62 75 TRP A N 1
ATOM 579 C CA . TRP A 1 75 ? 7.840 -7.981 0.212 1.00 98.62 75 TRP A CA 1
ATOM 580 C C . TRP A 1 75 ? 7.857 -6.449 0.127 1.00 98.62 75 TRP A C 1
ATOM 582 O O . TRP A 1 75 ? 6.945 -5.780 0.614 1.00 98.62 75 TRP A O 1
ATOM 592 N N . LYS A 1 76 ? 8.887 -5.900 -0.535 1.00 98.19 76 LYS A N 1
ATOM 593 C CA . LYS A 1 76 ? 8.894 -4.517 -1.030 1.00 98.19 76 LYS A CA 1
ATOM 594 C C . LYS A 1 76 ? 9.363 -4.429 -2.481 1.00 98.19 76 LYS A C 1
ATOM 596 O O . LYS A 1 76 ? 10.171 -5.248 -2.915 1.00 98.19 76 LYS A O 1
ATOM 601 N N . TYR A 1 77 ? 8.851 -3.443 -3.209 1.00 98.38 77 TYR A N 1
ATOM 602 C CA . TYR A 1 77 ? 9.275 -3.097 -4.565 1.00 98.38 77 TYR A CA 1
ATOM 603 C C . TYR A 1 77 ? 9.875 -1.691 -4.569 1.00 98.38 77 TYR A C 1
ATOM 605 O O . TYR A 1 77 ? 9.200 -0.751 -4.157 1.00 98.38 77 TYR A O 1
ATOM 613 N N . ALA A 1 78 ? 11.111 -1.556 -5.053 1.00 98.31 78 ALA A N 1
ATOM 614 C CA . ALA A 1 78 ? 11.800 -0.275 -5.167 1.00 98.31 78 ALA A CA 1
ATOM 615 C C . ALA A 1 78 ? 11.399 0.446 -6.465 1.00 98.31 78 ALA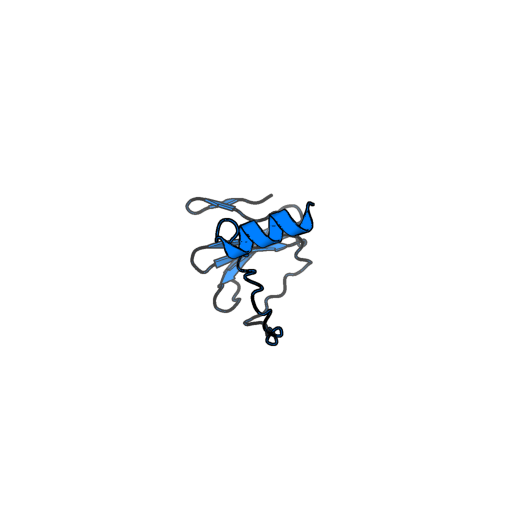 A C 1
ATOM 617 O O . ALA A 1 78 ? 11.651 -0.045 -7.566 1.00 98.31 78 ALA A O 1
ATOM 618 N N . ALA A 1 79 ? 10.776 1.610 -6.320 1.00 97.69 79 ALA A N 1
ATOM 619 C CA . ALA A 1 79 ? 10.468 2.559 -7.378 1.00 97.69 79 ALA A CA 1
ATOM 620 C C . ALA A 1 79 ? 11.561 3.640 -7.485 1.00 97.69 79 ALA A C 1
ATOM 622 O O . ALA A 1 79 ? 12.529 3.668 -6.726 1.00 97.69 79 ALA A O 1
ATOM 623 N N . GLU A 1 80 ? 11.403 4.552 -8.443 1.00 97.12 80 GLU A N 1
ATOM 624 C CA . GLU A 1 80 ? 12.353 5.649 -8.687 1.00 97.12 80 GLU A CA 1
ATOM 625 C C . GLU A 1 80 ? 12.013 6.934 -7.908 1.00 97.12 80 GLU A C 1
ATOM 627 O O . GLU A 1 80 ? 12.750 7.917 -7.976 1.00 97.12 80 GLU A O 1
ATOM 632 N N . GLY A 1 81 ? 10.903 6.939 -7.165 1.00 97.19 81 GLY A N 1
ATOM 633 C CA . GLY A 1 81 ? 10.442 8.083 -6.386 1.00 97.19 81 GLY A CA 1
ATOM 634 C C . GLY A 1 81 ? 9.421 7.692 -5.320 1.00 97.19 81 GLY A C 1
ATOM 635 O O . GLY A 1 81 ? 8.896 6.576 -5.325 1.00 97.19 81 GLY A O 1
ATOM 636 N N . GLY A 1 82 ? 9.163 8.623 -4.401 1.00 97.69 82 GLY A N 1
ATOM 637 C CA . GLY A 1 82 ? 8.268 8.410 -3.270 1.00 97.69 82 GLY A CA 1
ATOM 638 C C . GLY A 1 82 ? 6.841 8.136 -3.730 1.00 97.69 82 GLY A C 1
ATOM 639 O O . GLY A 1 82 ? 6.305 8.844 -4.584 1.00 97.69 82 GLY A O 1
ATOM 640 N N . ILE A 1 83 ? 6.214 7.119 -3.143 1.00 98.25 83 ILE A N 1
ATOM 641 C CA . ILE A 1 83 ? 4.883 6.668 -3.543 1.00 98.25 83 ILE A CA 1
ATOM 642 C C . ILE A 1 83 ? 3.856 7.277 -2.595 1.00 98.25 83 ILE A C 1
ATOM 644 O O . ILE A 1 83 ? 3.779 6.926 -1.418 1.00 98.25 83 ILE A O 1
ATOM 648 N N . VAL A 1 84 ? 3.054 8.201 -3.121 1.00 97.19 84 VAL A N 1
ATOM 649 C CA . VAL A 1 84 ? 1.995 8.893 -2.362 1.00 97.19 84 VAL A CA 1
ATOM 650 C C . VAL A 1 84 ? 0.588 8.515 -2.808 1.00 97.19 84 VAL A C 1
ATOM 652 O O . VAL A 1 84 ? -0.388 8.932 -2.185 1.00 97.19 84 VAL A O 1
ATOM 655 N N . SER A 1 85 ? 0.469 7.753 -3.894 1.00 97.00 85 SER A N 1
ATOM 656 C CA . SER A 1 85 ? -0.813 7.271 -4.390 1.00 97.00 85 SER A CA 1
AT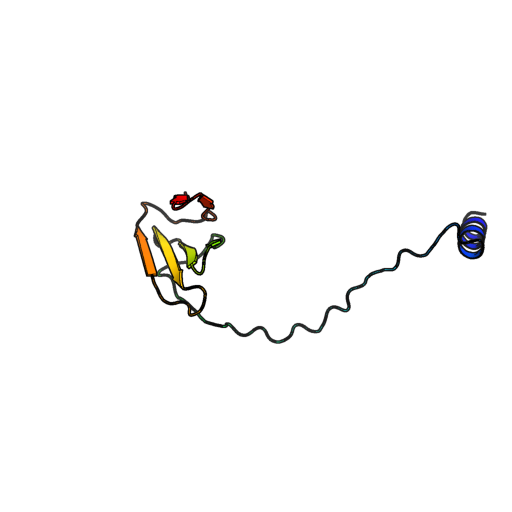OM 657 C C . SER A 1 85 ? -1.371 6.148 -3.520 1.00 97.00 85 SER A C 1
ATOM 659 O O . SER A 1 85 ? -0.660 5.477 -2.768 1.00 97.00 85 SER A O 1
ATOM 661 N N . GLN A 1 86 ? -2.682 5.954 -3.629 1.00 97.88 86 GLN A N 1
ATOM 662 C CA . GLN A 1 86 ? -3.323 4.747 -3.141 1.00 97.88 86 GLN A CA 1
ATOM 663 C C . GLN A 1 86 ? -3.085 3.616 -4.158 1.00 97.88 86 GLN A C 1
ATOM 665 O O . GLN A 1 86 ? -3.404 3.814 -5.333 1.00 97.88 86 GLN A O 1
ATOM 670 N N . PRO A 1 87 ? -2.558 2.447 -3.749 1.00 97.88 87 PRO A N 1
ATOM 671 C CA . PRO A 1 87 ? -2.403 1.308 -4.648 1.00 97.88 87 PRO A CA 1
ATOM 672 C C . PRO A 1 87 ? -3.770 0.751 -5.068 1.00 97.88 87 PRO A C 1
ATOM 674 O O . PRO A 1 87 ? -4.649 0.596 -4.223 1.00 97.88 87 PRO A O 1
ATOM 677 N N . GLU A 1 88 ? -3.938 0.379 -6.333 1.00 98.25 88 GLU A N 1
ATOM 678 C CA . GLU A 1 88 ? -5.142 -0.285 -6.843 1.00 98.25 88 GLU A CA 1
ATOM 679 C C . GLU A 1 88 ? -4.853 -1.756 -7.129 1.00 98.25 88 GLU A C 1
ATOM 681 O O . GLU A 1 88 ? -3.828 -2.099 -7.725 1.00 98.25 88 GLU A O 1
ATOM 686 N N . ILE A 1 89 ? -5.770 -2.632 -6.722 1.00 98.06 89 ILE A N 1
ATOM 687 C CA . ILE A 1 89 ? -5.659 -4.066 -6.973 1.00 98.06 89 ILE A CA 1
ATOM 688 C C . ILE A 1 89 ? -6.640 -4.453 -8.065 1.00 98.06 89 ILE A C 1
ATOM 690 O O . ILE A 1 89 ? -7.852 -4.368 -7.884 1.00 98.06 89 ILE A O 1
ATOM 694 N N . TYR A 1 90 ? -6.110 -4.935 -9.185 1.00 97.50 90 TYR A N 1
ATOM 695 C C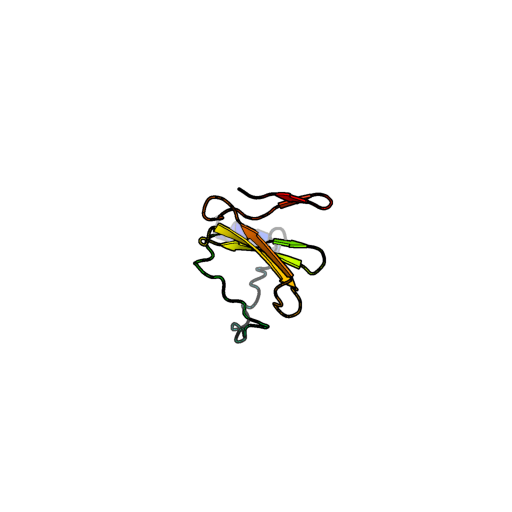A . TYR A 1 90 ? -6.921 -5.481 -10.263 1.00 97.50 90 TYR A CA 1
ATOM 696 C C . TYR A 1 90 ? -6.373 -6.841 -10.693 1.00 97.50 90 TYR A C 1
ATOM 698 O O . TYR A 1 90 ? -5.200 -6.990 -11.053 1.00 97.50 90 TYR A O 1
ATOM 706 N N . GLU A 1 91 ? -7.249 -7.845 -10.623 1.00 95.00 91 GLU A N 1
ATOM 707 C CA . GLU A 1 91 ? -6.926 -9.266 -10.765 1.00 95.00 91 GLU A CA 1
ATOM 708 C C . GLU A 1 91 ? -5.829 -9.721 -9.788 1.00 95.00 91 GLU A C 1
ATOM 710 O O . GLU A 1 91 ? -6.116 -9.993 -8.629 1.00 95.00 91 GLU A O 1
ATOM 715 N N . LYS A 1 92 ? -4.580 -9.831 -10.249 1.00 93.38 92 LYS A N 1
ATOM 716 C CA . LYS A 1 92 ? -3.420 -10.262 -9.447 1.00 93.38 92 LYS A CA 1
ATOM 717 C C . LYS A 1 92 ? -2.286 -9.236 -9.459 1.00 93.38 92 LYS A C 1
ATOM 719 O O . LYS A 1 92 ? -1.148 -9.577 -9.147 1.00 93.38 92 LYS A O 1
ATOM 724 N N . ASN A 1 93 ? -2.583 -8.003 -9.863 1.00 96.88 93 ASN A N 1
ATOM 725 C CA . ASN A 1 93 ? -1.601 -6.941 -10.035 1.00 96.88 93 ASN A CA 1
ATOM 726 C C . ASN A 1 93 ? -1.869 -5.793 -9.060 1.00 96.88 93 ASN A C 1
ATOM 728 O O . ASN A 1 93 ? -3.023 -5.482 -8.760 1.00 96.88 93 ASN A O 1
ATOM 732 N N . VAL A 1 94 ? -0.788 -5.152 -8.617 1.00 98.00 94 VAL A N 1
ATOM 733 C CA . VAL A 1 94 ? -0.815 -3.920 -7.822 1.00 98.00 94 VAL A CA 1
ATOM 734 C C . VAL A 1 94 ? -0.408 -2.769 -8.737 1.00 98.00 94 VAL A C 1
ATOM 736 O O . VAL A 1 94 ? 0.711 -2.759 -9.248 1.00 98.00 94 VAL A O 1
ATOM 739 N N . PHE A 1 95 ? -1.302 -1.811 -8.949 1.00 98.06 95 PHE A N 1
ATOM 740 C CA . PHE A 1 95 ? -1.049 -0.602 -9.730 1.00 98.06 95 PHE A CA 1
ATOM 741 C C . PHE A 1 95 ? -0.827 0.580 -8.788 1.00 98.06 95 PHE A C 1
ATOM 743 O O . PHE A 1 95 ? -1.602 0.790 -7.861 1.00 98.06 95 PHE A O 1
ATOM 750 N N . PHE A 1 96 ? 0.230 1.352 -9.017 1.00 97.44 96 PHE A N 1
ATOM 751 C CA . PHE A 1 96 ? 0.57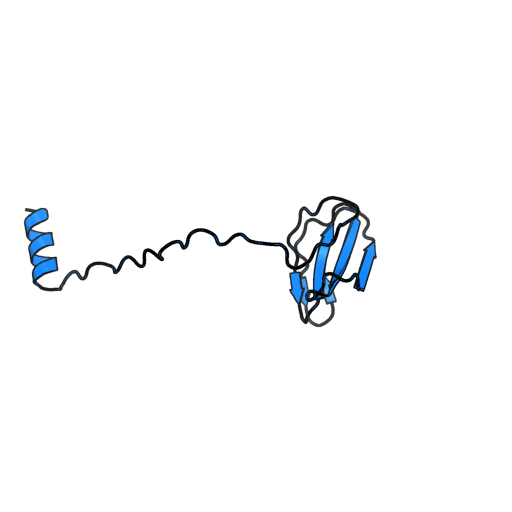3 2.545 -8.241 1.00 97.44 96 PHE A CA 1
ATOM 752 C C . PHE A 1 96 ? 1.433 3.488 -9.092 1.00 97.44 96 PHE A C 1
ATOM 754 O O . PHE A 1 96 ? 1.957 3.081 -10.132 1.00 97.44 96 PHE A O 1
ATOM 761 N N . GLY A 1 97 ? 1.560 4.739 -8.651 1.00 89.44 97 GLY A N 1
ATOM 762 C CA . GLY A 1 97 ? 2.355 5.779 -9.313 1.00 89.44 97 GLY A CA 1
ATOM 763 C C . GLY A 1 97 ? 2.570 7.026 -8.474 1.00 89.44 97 GLY A C 1
ATOM 764 O O . GLY A 1 97 ? 2.030 7.090 -7.344 1.00 89.44 97 GLY A O 1
#

Secondary structure (DSSP, 8-state):
-HHHHHHHHHHTTSSPPP---------------S-----SS---S--EEETTEEEEE-TTSEEEEEETTT--EEEEEE-SS---SPPEEETTEEE--

Foldseek 3Di:
DVVVVVVVCVVVVVDDDPPPPPPPPPDPDPDDDPEDDDDPADFQADWDDDDQWIWGWAQQQKIWIARNNHRHGDDIDHHPGGWHYYWDDDDHDTDGD